Protein AF-A0A968YYP9-F1 (afdb_monomer_lite)

Structure (mmCIF, N/CA/C/O backbone):
data_AF-A0A968YYP9-F1
#
_entry.id   AF-A0A968YYP9-F1
#
loop_
_atom_site.group_PDB
_atom_site.id
_atom_site.type_symbol
_atom_site.label_atom_id
_atom_site.label_alt_id
_atom_site.label_comp_id
_atom_site.label_asym_id
_atom_site.label_entity_id
_atom_site.label_seq_id
_atom_site.pdbx_PDB_ins_code
_atom_site.Cartn_x
_atom_site.Cartn_y
_atom_site.Cartn_z
_atom_site.occupancy
_atom_site.B_iso_or_equiv
_atom_site.auth_seq_id
_atom_site.auth_comp_id
_atom_site.auth_asym_id
_atom_site.auth_atom_id
_atom_site.pdbx_PDB_model_num
ATOM 1 N N . MET A 1 1 ? -3.614 13.775 19.672 1.00 45.72 1 MET A N 1
ATOM 2 C CA . MET A 1 1 ? -2.785 13.028 18.691 1.00 45.72 1 MET A CA 1
ATOM 3 C C . MET A 1 1 ? -1.681 12.136 19.292 1.00 45.72 1 MET A C 1
ATOM 5 O O . MET A 1 1 ? -1.421 11.095 18.710 1.00 45.72 1 MET A O 1
ATOM 9 N N . LYS A 1 2 ? -1.082 12.417 20.467 1.00 47.50 2 LYS A N 1
ATOM 10 C CA . LYS A 1 2 ? 0.007 11.585 21.057 1.00 47.50 2 LYS A CA 1
ATOM 11 C C . LYS A 1 2 ? -0.350 10.135 21.484 1.00 47.50 2 LYS A C 1
ATOM 13 O O . LYS A 1 2 ? 0.552 9.356 21.753 1.00 47.50 2 LYS A O 1
ATOM 18 N N . LYS A 1 3 ? -1.630 9.730 21.532 1.00 58.19 3 LYS A N 1
ATOM 19 C CA . LYS A 1 3 ? -2.067 8.394 22.024 1.00 58.19 3 LYS A CA 1
ATOM 20 C C . LYS A 1 3 ? -1.975 7.240 21.001 1.00 58.19 3 LYS A C 1
ATOM 22 O O . LYS A 1 3 ? -2.213 6.089 21.380 1.00 58.19 3 LYS A O 1
ATOM 27 N N . PHE A 1 4 ? -1.646 7.519 19.735 1.00 58.78 4 PHE A N 1
ATOM 28 C CA . PHE A 1 4 ? -1.607 6.505 18.668 1.00 58.78 4 PHE A CA 1
ATOM 29 C C . PHE A 1 4 ? -0.212 5.921 18.380 1.00 58.78 4 PHE A C 1
ATOM 31 O O . PHE A 1 4 ? -0.135 4.814 17.858 1.00 58.78 4 PHE A O 1
ATOM 38 N N . LEU A 1 5 ? 0.882 6.564 18.792 1.00 67.19 5 LEU A N 1
ATOM 39 C CA . LEU A 1 5 ? 2.254 6.052 18.620 1.00 67.19 5 LEU A CA 1
ATOM 40 C C . LEU A 1 5 ? 2.680 5.169 19.803 1.00 67.19 5 LEU A C 1
ATOM 42 O O . LEU A 1 5 ? 3.704 5.390 20.438 1.00 67.19 5 LEU A O 1
ATOM 46 N N . THR A 1 6 ? 1.848 4.190 20.152 1.00 85.50 6 THR A N 1
ATOM 47 C CA . THR A 1 6 ? 2.236 3.183 21.153 1.00 85.50 6 THR A CA 1
ATOM 48 C C . THR A 1 6 ? 2.930 2.003 20.472 1.00 85.50 6 THR A C 1
ATOM 50 O O . THR A 1 6 ? 2.525 1.668 19.357 1.00 85.50 6 THR A O 1
ATOM 53 N N . PRO A 1 7 ? 3.900 1.329 21.121 1.00 89.88 7 PRO A N 1
ATOM 54 C CA . PRO A 1 7 ? 4.603 0.181 20.536 1.00 89.88 7 PRO A CA 1
ATOM 55 C C . PRO A 1 7 ? 3.658 -0.890 19.981 1.00 89.88 7 PRO A C 1
ATOM 57 O O . PRO A 1 7 ? 3.906 -1.457 18.924 1.00 89.88 7 PRO A O 1
ATOM 60 N N . ILE A 1 8 ? 2.514 -1.095 20.640 1.00 92.38 8 ILE A N 1
ATOM 61 C CA . ILE A 1 8 ? 1.497 -2.047 20.191 1.00 92.38 8 ILE A CA 1
ATOM 62 C C . ILE A 1 8 ? 0.844 -1.654 18.860 1.00 92.38 8 ILE A C 1
ATOM 64 O O . ILE A 1 8 ? 0.575 -2.517 18.039 1.00 92.38 8 ILE A O 1
ATOM 68 N N . ASN A 1 9 ? 0.625 -0.363 18.603 1.00 92.62 9 ASN A N 1
ATOM 69 C CA . ASN A 1 9 ? 0.058 0.096 17.333 1.00 92.62 9 ASN A CA 1
ATOM 70 C C . ASN A 1 9 ? 1.073 -0.031 16.195 1.00 92.62 9 ASN A C 1
ATOM 72 O O . ASN A 1 9 ? 0.693 -0.352 15.076 1.00 92.62 9 ASN A O 1
ATOM 76 N N . ILE A 1 10 ? 2.356 0.192 16.491 1.00 93.06 10 ILE A N 1
ATOM 77 C CA . ILE A 1 10 ? 3.443 -0.028 15.533 1.00 93.06 10 ILE A CA 1
ATOM 78 C C . ILE A 1 10 ? 3.511 -1.517 15.179 1.00 93.06 10 ILE A C 1
ATOM 80 O O . ILE A 1 10 ? 3.502 -1.868 14.003 1.00 93.06 10 ILE A O 1
ATOM 84 N N . LEU A 1 11 ? 3.487 -2.395 16.186 1.00 95.38 11 LEU A N 1
ATOM 85 C CA . LEU A 1 11 ? 3.449 -3.842 15.983 1.00 95.38 11 LEU A CA 1
ATOM 86 C C . LEU A 1 11 ? 2.245 -4.266 15.129 1.00 95.38 11 LEU A C 1
ATOM 88 O O . LEU A 1 11 ? 2.416 -4.995 14.159 1.00 95.38 11 LEU A O 1
ATOM 92 N N . LEU A 1 12 ? 1.040 -3.788 15.451 1.00 95.94 12 LEU A N 1
ATOM 93 C CA . LEU A 1 12 ? -0.179 -4.127 14.709 1.00 95.94 12 LEU A CA 1
ATOM 94 C C . LEU A 1 12 ? -0.158 -3.600 13.268 1.00 95.94 12 LEU A C 1
ATOM 96 O O . LEU A 1 12 ? -0.618 -4.297 12.368 1.00 95.94 12 LEU A O 1
ATOM 100 N N . PHE A 1 13 ? 0.426 -2.423 13.033 1.00 96.25 13 PHE A N 1
ATOM 101 C CA . PHE A 1 13 ? 0.645 -1.900 11.685 1.00 96.25 13 PHE A CA 1
ATOM 102 C C . PHE A 1 13 ? 1.563 -2.816 10.867 1.00 96.25 13 PHE A C 1
ATOM 104 O O . PHE A 1 13 ? 1.224 -3.183 9.743 1.00 96.25 13 PHE A O 1
ATOM 111 N N . PHE A 1 14 ? 2.699 -3.235 11.436 1.00 96.19 14 PHE A N 1
ATOM 112 C CA . PHE A 1 14 ? 3.602 -4.164 10.757 1.00 96.19 14 PHE A CA 1
ATOM 113 C C . PHE A 1 14 ? 2.955 -5.530 10.531 1.00 96.19 14 PHE A C 1
ATOM 115 O O . PHE A 1 14 ? 3.107 -6.086 9.450 1.00 96.19 14 PHE A O 1
ATOM 122 N N . LEU A 1 15 ? 2.189 -6.049 11.494 1.00 97.12 15 LEU A N 1
ATOM 123 C CA . LEU A 1 15 ? 1.438 -7.294 11.320 1.00 97.12 15 LEU A CA 1
ATOM 124 C C . LEU A 1 15 ? 0.417 -7.192 10.182 1.00 97.12 15 LEU A C 1
ATOM 126 O O . LEU A 1 15 ? 0.307 -8.122 9.387 1.00 97.12 15 LEU A O 1
ATOM 130 N N . LEU A 1 16 ? -0.284 -6.061 10.064 1.00 96.88 16 LEU A N 1
ATOM 131 C CA . LEU A 1 16 ? -1.203 -5.798 8.957 1.00 96.88 16 LEU A CA 1
ATOM 132 C C . LEU A 1 16 ? -0.458 -5.791 7.612 1.00 96.88 16 LEU A C 1
ATOM 134 O O . LEU A 1 16 ? -0.864 -6.484 6.682 1.00 96.88 16 LEU A O 1
ATOM 138 N N . ALA A 1 17 ? 0.656 -5.060 7.516 1.00 96.31 17 ALA A N 1
ATOM 139 C CA . ALA A 1 17 ? 1.461 -4.995 6.297 1.00 96.31 17 ALA A CA 1
ATOM 140 C C . ALA A 1 17 ? 2.053 -6.366 5.916 1.00 96.31 17 ALA A C 1
ATOM 142 O O . ALA A 1 17 ? 1.989 -6.764 4.754 1.00 96.31 17 ALA A O 1
ATOM 143 N N . ILE A 1 18 ? 2.569 -7.122 6.890 1.00 97.12 18 ILE A N 1
ATOM 144 C CA . ILE A 1 18 ? 3.091 -8.480 6.688 1.00 97.12 18 ILE A CA 1
ATOM 145 C C . ILE A 1 18 ? 1.979 -9.416 6.208 1.00 97.12 18 ILE A C 1
ATOM 147 O O . ILE A 1 18 ? 2.199 -10.171 5.265 1.00 97.12 18 ILE A O 1
ATOM 151 N N . ALA A 1 19 ? 0.780 -9.345 6.795 1.00 96.56 19 ALA A N 1
ATOM 152 C CA . ALA A 1 19 ? -0.359 -10.134 6.333 1.00 96.56 19 ALA A CA 1
ATOM 153 C C . ALA A 1 19 ? -0.687 -9.831 4.862 1.00 96.56 19 ALA A C 1
ATOM 155 O O . ALA A 1 19 ? -0.864 -10.759 4.073 1.00 96.56 19 ALA A O 1
ATOM 156 N N . VAL A 1 20 ? -0.676 -8.550 4.471 1.00 96.06 20 VAL A N 1
ATOM 157 C CA . VAL A 1 20 ? -0.880 -8.137 3.075 1.00 96.06 20 VAL A CA 1
ATOM 158 C C . VAL A 1 20 ? 0.185 -8.714 2.144 1.00 96.06 20 VAL A C 1
ATOM 160 O O . VAL A 1 20 ? -0.154 -9.276 1.099 1.00 96.06 20 VAL A O 1
ATOM 163 N N . VAL A 1 21 ? 1.458 -8.647 2.534 1.00 95.94 21 VAL A N 1
ATOM 164 C CA . VAL A 1 21 ? 2.574 -9.209 1.758 1.00 95.94 21 VAL A CA 1
ATOM 165 C C . VAL A 1 21 ? 2.451 -10.726 1.611 1.00 95.94 21 VAL A C 1
ATOM 167 O O . VAL A 1 21 ? 2.611 -11.242 0.504 1.00 95.94 21 VAL A O 1
ATOM 170 N N . ILE A 1 22 ? 2.143 -11.443 2.696 1.00 95.88 22 ILE A N 1
ATOM 171 C CA . ILE A 1 22 ? 2.023 -12.907 2.694 1.00 95.88 22 ILE A CA 1
ATOM 172 C C . ILE A 1 22 ? 0.875 -13.345 1.786 1.00 95.88 22 ILE A C 1
ATOM 174 O O . ILE A 1 22 ? 1.093 -14.166 0.898 1.00 95.88 22 ILE A O 1
ATOM 178 N N . ILE A 1 23 ? -0.325 -12.782 1.963 1.00 94.31 23 ILE A N 1
ATOM 179 C CA . ILE A 1 23 ? -1.507 -13.150 1.166 1.00 94.31 23 ILE A CA 1
ATOM 180 C C . ILE A 1 23 ? -1.243 -12.890 -0.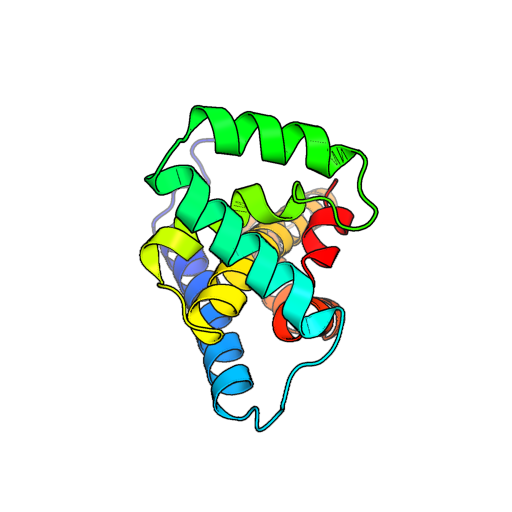319 1.00 94.31 23 ILE A C 1
ATOM 182 O O . ILE A 1 23 ? -1.467 -13.769 -1.151 1.00 94.31 23 ILE A O 1
ATOM 186 N N . THR A 1 24 ? -0.691 -11.718 -0.641 1.00 93.75 24 THR A N 1
ATOM 187 C CA . THR A 1 24 ? -0.346 -11.346 -2.018 1.00 93.75 24 THR A CA 1
ATOM 188 C C . THR A 1 24 ? 0.675 -12.307 -2.625 1.00 93.75 24 THR A C 1
ATOM 190 O O . THR A 1 24 ? 0.486 -12.792 -3.737 1.00 93.75 24 THR A O 1
ATOM 193 N N . SER A 1 25 ? 1.741 -12.632 -1.890 1.00 93.44 25 SER A N 1
ATOM 194 C CA . SER A 1 25 ? 2.801 -13.519 -2.385 1.00 93.44 25 SER A CA 1
ATOM 195 C C . SER A 1 25 ? 2.304 -14.952 -2.582 1.00 93.44 25 SER A C 1
ATOM 197 O O . SER A 1 25 ? 2.622 -15.586 -3.588 1.00 93.44 25 SER A O 1
ATOM 199 N N . LEU A 1 26 ? 1.485 -15.462 -1.657 1.00 93.31 26 LEU A N 1
ATOM 200 C CA . LEU A 1 26 ? 0.869 -16.787 -1.767 1.00 93.31 26 LEU A CA 1
ATOM 201 C C . LEU A 1 26 ? -0.095 -16.881 -2.950 1.00 93.31 26 LEU A C 1
ATOM 203 O O . LEU A 1 26 ? -0.182 -17.934 -3.576 1.00 93.31 26 LEU A O 1
ATOM 207 N N . TYR A 1 27 ? -0.812 -15.801 -3.250 1.00 91.06 27 TYR A N 1
ATOM 208 C CA . TYR A 1 27 ? -1.701 -15.750 -4.401 1.00 91.06 27 TYR A CA 1
ATOM 209 C C . TYR A 1 27 ? -0.903 -15.724 -5.712 1.00 91.06 27 TYR A C 1
ATOM 211 O O . TYR A 1 27 ? -1.051 -16.627 -6.531 1.00 91.06 27 TYR A O 1
ATOM 219 N N . VAL A 1 28 ? 0.008 -14.757 -5.874 1.00 88.88 28 VAL A N 1
ATOM 220 C CA . VAL A 1 28 ? 0.778 -14.569 -7.118 1.00 88.88 28 VAL A CA 1
ATOM 221 C C . VAL A 1 28 ? 1.698 -15.760 -7.410 1.00 88.88 28 VAL A C 1
ATOM 223 O O . VAL A 1 28 ? 1.847 -16.145 -8.564 1.00 88.88 28 VAL A O 1
ATOM 226 N N . SER A 1 29 ? 2.281 -16.400 -6.390 1.00 87.56 29 SER A N 1
ATOM 227 C CA . SER A 1 29 ? 3.117 -17.602 -6.587 1.00 87.56 29 SER A CA 1
ATOM 228 C C . SER A 1 29 ? 2.349 -18.811 -7.127 1.00 87.56 29 SER A C 1
ATOM 230 O O . SER A 1 29 ? 2.960 -19.717 -7.690 1.00 87.56 29 SER A O 1
ATOM 232 N N . LYS A 1 30 ? 1.020 -18.830 -6.974 1.00 87.12 30 LYS A N 1
ATOM 233 C CA . LYS A 1 30 ? 0.142 -19.877 -7.506 1.00 87.12 30 LYS A CA 1
ATOM 234 C C . LYS A 1 30 ? -0.490 -19.505 -8.845 1.00 87.12 30 LYS A C 1
ATOM 236 O O . LYS A 1 30 ? -1.170 -20.343 -9.433 1.00 87.12 30 LYS A O 1
ATOM 241 N N . GLU A 1 31 ? -0.290 -18.283 -9.337 1.00 80.81 31 GLU A N 1
ATOM 242 C CA . GLU A 1 31 ? -0.800 -17.893 -10.646 1.00 80.81 31 GLU A CA 1
ATOM 243 C C . GLU A 1 31 ? 0.013 -18.564 -11.761 1.00 80.81 31 GLU A C 1
ATOM 245 O O . GLU A 1 31 ? 1.243 -18.538 -11.781 1.00 80.81 31 GLU A O 1
ATOM 250 N N . GLN A 1 32 ? -0.699 -19.183 -12.701 1.00 66.88 32 GLN A N 1
ATOM 251 C CA . GLN A 1 32 ? -0.161 -19.772 -13.927 1.00 66.88 32 GLN A CA 1
ATOM 252 C C . GLN A 1 32 ? -0.934 -19.166 -15.104 1.00 66.88 32 GLN A C 1
ATOM 254 O O . GLN A 1 32 ? -1.713 -19.847 -15.767 1.00 66.88 32 GLN A O 1
ATOM 259 N N . TYR A 1 33 ? -0.802 -17.851 -15.307 1.00 66.62 33 TYR A N 1
ATOM 260 C CA . TYR A 1 33 ? -1.576 -17.120 -16.312 1.00 66.62 33 TYR A CA 1
ATOM 261 C C . TYR A 1 33 ? -0.693 -16.245 -17.201 1.00 66.62 33 TYR A C 1
ATOM 263 O O . TYR A 1 33 ? 0.229 -15.580 -16.730 1.00 66.62 33 TYR A O 1
ATOM 271 N N . TYR A 1 34 ? -1.040 -16.193 -18.489 1.00 61.09 34 TYR A N 1
ATOM 272 C CA . TYR A 1 34 ? -0.625 -15.120 -19.388 1.00 61.09 34 TYR A CA 1
ATOM 273 C C . TYR A 1 34 ? -1.614 -13.964 -19.230 1.00 61.09 34 TYR A C 1
ATOM 275 O O . TYR A 1 34 ? -2.793 -14.099 -19.560 1.00 61.09 34 TYR A O 1
ATOM 283 N N . TYR A 1 35 ? -1.155 -12.834 -18.694 1.00 67.38 35 TYR A N 1
ATOM 284 C CA . TYR A 1 35 ? -2.001 -11.651 -18.549 1.00 67.38 35 TYR A CA 1
ATOM 285 C C . TYR A 1 35 ? -2.179 -10.970 -19.904 1.00 67.38 35 TYR A C 1
ATOM 287 O O . TYR A 1 35 ? -1.202 -10.707 -20.603 1.00 67.38 35 TYR A O 1
ATOM 295 N N . PHE A 1 36 ? -3.423 -10.663 -20.253 1.00 60.44 36 PHE A N 1
ATOM 296 C CA . PHE A 1 36 ? -3.790 -10.007 -21.503 1.00 60.44 36 PHE A CA 1
ATOM 297 C C . PHE A 1 36 ? -4.554 -8.710 -21.220 1.00 60.44 36 PHE A C 1
ATOM 299 O O . PHE A 1 36 ? -5.163 -8.582 -20.161 1.00 60.44 36 PHE A O 1
ATOM 306 N N . TRP A 1 37 ? -4.536 -7.760 -22.161 1.00 68.56 37 TRP A N 1
ATOM 307 C CA . TRP A 1 37 ? -5.299 -6.506 -22.074 1.00 68.56 37 TRP A CA 1
ATOM 308 C C . TRP A 1 37 ? -5.012 -5.743 -20.762 1.00 68.56 37 TRP A C 1
ATOM 310 O O . TRP A 1 37 ? -3.849 -5.595 -20.367 1.00 68.56 37 TRP A O 1
ATOM 320 N N . ASP A 1 38 ? -6.055 -5.297 -20.064 1.00 65.75 38 ASP A N 1
ATOM 321 C CA . ASP A 1 38 ? -5.979 -4.357 -18.944 1.00 65.75 38 ASP A CA 1
ATOM 322 C C . ASP A 1 38 ? -5.197 -4.908 -17.741 1.00 65.75 38 ASP A C 1
ATOM 324 O O . ASP A 1 38 ? -4.546 -4.154 -17.016 1.00 65.75 38 ASP A O 1
ATOM 328 N N . TYR A 1 39 ? -5.141 -6.240 -17.599 1.00 68.06 39 TYR A N 1
ATOM 329 C CA . TYR A 1 39 ? -4.332 -6.937 -16.591 1.00 68.06 39 TYR A CA 1
ATOM 330 C C . TYR A 1 39 ? -2.820 -6.700 -16.746 1.00 68.06 39 TYR A C 1
ATOM 332 O O . TYR A 1 39 ? -2.044 -7.014 -15.836 1.00 68.06 39 TYR A O 1
ATOM 340 N N . SER A 1 40 ? -2.378 -6.220 -17.910 1.00 79.75 40 SER A N 1
ATOM 341 C CA . SER A 1 40 ? -0.976 -5.939 -18.237 1.00 79.75 40 SER A CA 1
ATOM 342 C C . SER A 1 40 ? -0.693 -4.446 -18.423 1.00 79.75 40 SER A C 1
ATOM 344 O O . SER A 1 40 ? 0.430 -4.014 -18.161 1.00 79.75 40 SER A O 1
ATOM 346 N N . THR A 1 41 ? -1.707 -3.651 -18.774 1.00 83.69 41 THR A N 1
ATOM 347 C CA . THR A 1 41 ? -1.579 -2.219 -19.076 1.00 83.69 41 THR A CA 1
ATOM 348 C C . THR A 1 41 ? -1.010 -1.433 -17.901 1.00 83.69 41 THR A C 1
ATOM 350 O O . THR A 1 41 ? -0.011 -0.735 -18.053 1.00 83.69 41 THR A O 1
ATOM 353 N N . TYR A 1 42 ? -1.575 -1.581 -16.698 1.00 83.44 42 TYR A N 1
ATOM 354 C CA . TYR A 1 42 ? -1.067 -0.862 -15.524 1.00 83.44 42 TYR A CA 1
ATOM 355 C C . TYR A 1 42 ? 0.326 -1.332 -15.098 1.00 83.44 42 TYR A C 1
ATOM 357 O O . TYR A 1 42 ? 1.126 -0.519 -14.634 1.00 83.44 42 TYR A O 1
ATOM 365 N N . PHE A 1 43 ? 0.650 -2.613 -15.297 1.00 85.94 43 PHE A N 1
ATOM 366 C CA . PHE A 1 43 ? 1.997 -3.128 -15.047 1.00 85.94 43 PHE A CA 1
ATOM 367 C C . PHE A 1 43 ? 3.019 -2.471 -15.984 1.00 85.94 43 PHE A C 1
ATOM 369 O O . PHE A 1 43 ? 4.048 -1.983 -15.518 1.00 85.94 43 PHE A O 1
ATOM 376 N N . GLN A 1 44 ? 2.714 -2.405 -17.283 1.00 86.81 44 GLN A N 1
ATOM 377 C CA . GLN A 1 44 ? 3.559 -1.756 -18.288 1.00 86.81 44 GLN A CA 1
ATOM 378 C C . GLN A 1 44 ? 3.687 -0.254 -18.021 1.00 86.81 44 GLN A C 1
ATOM 380 O O . GLN A 1 44 ? 4.801 0.213 -17.806 1.00 86.81 44 GLN A O 1
ATOM 385 N N . LYS A 1 45 ? 2.566 0.467 -17.865 1.00 85.56 45 LYS A N 1
ATOM 386 C CA . LYS A 1 45 ? 2.560 1.904 -17.531 1.00 85.56 45 LYS A CA 1
ATOM 387 C C . LYS A 1 45 ? 3.381 2.209 -16.275 1.00 85.56 45 LYS A C 1
ATOM 389 O O . LYS A 1 45 ? 4.105 3.197 -16.237 1.00 85.56 45 LYS A O 1
ATOM 394 N N . THR A 1 46 ? 3.317 1.349 -15.257 1.00 86.25 46 THR A N 1
ATOM 395 C CA . THR A 1 46 ? 4.123 1.506 -14.036 1.00 86.25 46 THR A CA 1
ATOM 396 C C . THR A 1 46 ? 5.615 1.299 -14.296 1.00 86.25 46 THR A C 1
ATOM 398 O O . THR A 1 46 ? 6.445 2.016 -13.738 1.00 86.25 46 THR A O 1
ATOM 401 N N . ASN A 1 47 ? 5.981 0.317 -15.121 1.00 87.81 47 ASN A N 1
ATOM 402 C CA . ASN A 1 47 ? 7.374 0.076 -15.490 1.00 87.81 47 ASN A CA 1
ATOM 403 C C . ASN A 1 47 ? 7.937 1.246 -16.300 1.00 87.81 47 ASN A C 1
ATOM 405 O O . ASN A 1 47 ? 9.019 1.733 -15.972 1.00 87.81 47 ASN A O 1
ATOM 409 N N . ASP A 1 48 ? 7.179 1.719 -17.286 1.00 87.69 48 ASP A N 1
ATOM 410 C CA . ASP A 1 48 ? 7.552 2.839 -18.145 1.00 87.69 48 ASP A CA 1
ATOM 411 C C . ASP A 1 48 ? 7.722 4.115 -17.322 1.00 87.69 48 ASP A C 1
ATOM 413 O O . ASP A 1 48 ? 8.742 4.789 -17.441 1.00 87.69 48 ASP A O 1
ATOM 417 N N . LEU A 1 49 ? 6.795 4.387 -16.399 1.00 86.44 49 LEU A N 1
ATOM 418 C CA . LEU A 1 49 ? 6.875 5.534 -15.498 1.00 86.44 49 LEU A CA 1
ATOM 419 C C . LEU A 1 49 ? 8.114 5.470 -14.593 1.00 86.44 49 LEU A C 1
ATOM 421 O O . LEU A 1 49 ? 8.789 6.476 -14.399 1.00 86.44 49 LEU A O 1
ATOM 425 N N . VAL A 1 50 ? 8.463 4.292 -14.064 1.00 87.69 50 VAL A N 1
ATOM 426 C CA . VAL A 1 50 ? 9.684 4.113 -13.256 1.00 87.69 50 VAL A CA 1
ATOM 427 C C . VAL A 1 50 ? 10.954 4.298 -14.087 1.00 87.69 50 VAL A C 1
ATOM 429 O O . VAL A 1 50 ? 11.935 4.842 -13.579 1.00 87.69 50 VAL A O 1
ATOM 432 N N . ILE A 1 51 ? 10.963 3.839 -15.340 1.00 88.50 51 ILE A N 1
ATOM 433 C CA . ILE A 1 51 ? 12.093 4.034 -16.256 1.00 88.50 51 ILE A CA 1
ATOM 434 C C . ILE A 1 51 ? 12.243 5.524 -16.572 1.00 88.50 51 ILE A C 1
ATOM 436 O O . ILE A 1 51 ? 13.322 6.070 -16.354 1.00 88.50 51 ILE A O 1
ATOM 440 N N . GLN A 1 52 ? 11.160 6.190 -16.976 1.00 86.81 52 GLN A N 1
ATOM 441 C CA . GLN A 1 52 ? 11.139 7.623 -17.275 1.00 86.81 52 GLN A CA 1
ATOM 442 C C . GLN A 1 52 ? 11.557 8.462 -16.067 1.00 86.81 52 GLN A C 1
ATOM 444 O O . GLN A 1 52 ? 12.372 9.367 -16.203 1.00 86.81 52 GLN A O 1
ATOM 449 N N . LEU A 1 53 ? 11.083 8.121 -14.865 1.00 87.56 53 LEU A N 1
ATOM 450 C CA . LEU A 1 53 ? 11.471 8.818 -13.639 1.00 87.56 53 LEU A CA 1
ATOM 451 C C . LEU A 1 53 ? 12.979 8.712 -13.363 1.00 87.56 53 LEU A C 1
ATOM 453 O O . LEU A 1 53 ? 13.563 9.635 -12.803 1.00 87.56 53 LEU A O 1
ATOM 457 N N . LYS A 1 54 ? 13.617 7.599 -13.746 1.00 87.50 54 LYS A N 1
ATOM 458 C CA . LYS A 1 54 ? 15.066 7.403 -13.591 1.00 87.50 54 LYS A CA 1
ATOM 459 C C . LYS A 1 54 ? 15.882 8.111 -14.671 1.00 87.50 54 LYS A C 1
ATOM 461 O O . LYS A 1 54 ? 17.000 8.522 -14.380 1.00 87.50 54 LYS A O 1
ATOM 466 N N . THR A 1 55 ? 15.365 8.218 -15.894 1.00 91.12 55 THR A N 1
ATOM 467 C CA . THR A 1 55 ? 16.094 8.802 -17.031 1.00 91.12 55 THR A CA 1
ATOM 468 C C . THR A 1 55 ? 15.878 10.307 -17.167 1.00 91.12 55 THR A C 1
ATOM 470 O O . THR A 1 55 ? 16.843 11.037 -17.363 1.00 91.12 55 THR A O 1
ATOM 473 N N . SER A 1 56 ? 14.636 10.777 -17.051 1.00 91.38 56 SER A N 1
ATOM 474 C CA . SER A 1 56 ? 14.252 12.185 -17.182 1.00 91.38 56 SER A CA 1
ATOM 475 C C . SER A 1 56 ? 13.042 12.490 -16.280 1.00 91.38 56 SER A C 1
ATOM 477 O O . SER A 1 56 ? 11.888 12.385 -16.705 1.00 91.38 56 SER A O 1
ATOM 479 N N . PRO A 1 57 ? 13.271 12.878 -15.008 1.00 87.81 57 PRO A N 1
ATOM 480 C CA . PRO A 1 57 ? 12.193 13.141 -14.051 1.00 87.81 57 PRO A CA 1
ATOM 481 C C . PRO A 1 57 ? 11.196 14.206 -14.522 1.00 87.81 57 PRO A C 1
ATOM 483 O O . PRO A 1 57 ? 10.012 14.133 -14.208 1.00 87.81 57 PRO A O 1
ATOM 486 N N . LEU A 1 58 ? 11.674 15.198 -15.276 1.00 88.56 58 LEU A N 1
ATOM 487 C CA . LEU A 1 58 ? 10.855 16.304 -15.762 1.00 88.56 58 LEU A CA 1
ATOM 488 C C . LEU A 1 58 ? 9.906 15.843 -16.880 1.00 88.56 58 LEU A C 1
ATOM 490 O O . LEU A 1 58 ? 8.725 16.178 -16.854 1.00 88.56 58 LEU A O 1
ATOM 494 N N . GLU A 1 59 ? 10.382 14.996 -17.796 1.00 85.44 59 GLU A N 1
ATOM 495 C CA . GLU A 1 59 ? 9.531 14.342 -18.800 1.00 85.44 59 GLU A CA 1
ATOM 496 C C . GLU A 1 59 ? 8.510 13.401 -18.160 1.00 85.44 59 GLU A C 1
ATOM 498 O O . GLU A 1 59 ? 7.357 13.389 -18.583 1.00 85.44 59 GLU A O 1
ATOM 503 N N . ALA A 1 60 ? 8.888 12.674 -17.103 1.00 83.94 60 ALA A N 1
ATOM 504 C CA . ALA A 1 60 ? 7.965 11.808 -16.372 1.00 83.94 60 ALA A CA 1
ATOM 505 C C . ALA A 1 60 ? 6.788 12.596 -15.765 1.00 83.94 60 ALA A C 1
ATOM 507 O O . ALA A 1 60 ? 5.649 12.136 -15.805 1.00 83.94 60 ALA A O 1
ATOM 508 N N . VAL A 1 61 ? 7.036 13.807 -15.248 1.00 85.50 61 VAL A N 1
ATOM 509 C CA . VAL A 1 61 ? 5.973 14.692 -14.737 1.00 85.50 61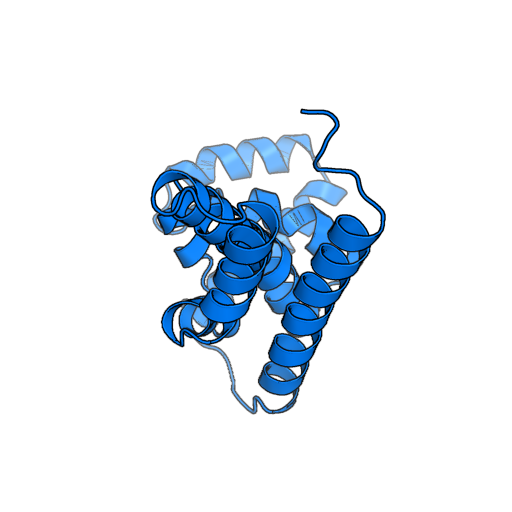 VAL A CA 1
ATOM 510 C C . VAL A 1 61 ? 5.062 15.176 -15.865 1.00 85.50 61 VAL A C 1
ATOM 512 O O . VAL A 1 61 ? 3.843 15.166 -15.707 1.00 85.50 61 VAL A O 1
ATOM 515 N N . PHE A 1 62 ? 5.615 15.564 -17.016 1.00 85.56 62 PHE A N 1
ATOM 516 C CA . PHE A 1 62 ? 4.794 15.961 -18.165 1.00 85.56 62 PHE A CA 1
ATOM 517 C C . PHE A 1 62 ? 3.953 14.800 -18.704 1.00 85.56 62 PHE A C 1
ATOM 519 O O . PHE A 1 62 ? 2.755 14.972 -18.927 1.00 85.56 62 PHE A O 1
ATOM 526 N N . ALA A 1 63 ? 4.545 13.614 -18.851 1.00 83.31 63 ALA A N 1
ATOM 527 C CA . ALA A 1 63 ? 3.840 12.403 -19.260 1.00 83.31 63 ALA A CA 1
ATOM 528 C C . ALA A 1 63 ? 2.718 12.047 -18.274 1.00 83.31 63 ALA A C 1
ATOM 530 O O . ALA A 1 63 ? 1.607 11.721 -18.694 1.00 83.31 63 ALA A O 1
ATOM 531 N N . PHE A 1 64 ? 2.974 12.196 -16.972 1.00 85.56 64 PHE A N 1
ATOM 532 C CA . PHE A 1 64 ? 1.966 12.024 -15.934 1.00 85.56 64 PHE A CA 1
ATOM 533 C C . PHE A 1 64 ? 0.788 12.996 -16.106 1.00 85.56 64 PHE A C 1
ATOM 535 O O . PHE A 1 64 ? -0.361 12.556 -16.123 1.00 85.56 64 PHE A O 1
ATOM 542 N N . VAL A 1 65 ? 1.051 14.296 -16.277 1.00 86.06 65 VAL A N 1
ATOM 543 C CA . VAL A 1 65 ? -0.004 15.311 -16.460 1.00 86.06 65 VAL A CA 1
ATOM 544 C C . VAL A 1 65 ? -0.829 15.035 -17.716 1.00 86.06 65 VAL A C 1
ATOM 546 O O . VAL A 1 65 ? -2.052 15.127 -17.671 1.00 86.06 65 VAL A O 1
ATOM 549 N N . ILE A 1 66 ? -0.183 14.647 -18.818 1.00 85.88 66 ILE A N 1
ATOM 550 C CA . ILE A 1 66 ? -0.875 14.268 -20.058 1.00 85.88 66 ILE A CA 1
ATOM 551 C C . ILE A 1 66 ? -1.753 13.031 -19.831 1.00 85.88 66 ILE A C 1
ATOM 553 O O . ILE A 1 66 ? -2.889 12.995 -20.297 1.00 85.88 66 ILE A O 1
ATOM 557 N N . SER A 1 67 ? -1.272 12.050 -19.060 1.00 85.75 67 SER A N 1
ATOM 558 C CA . SER A 1 67 ? -2.026 10.825 -18.765 1.00 85.75 67 SER A CA 1
ATOM 559 C C . SER A 1 67 ? -3.331 11.063 -18.000 1.00 85.75 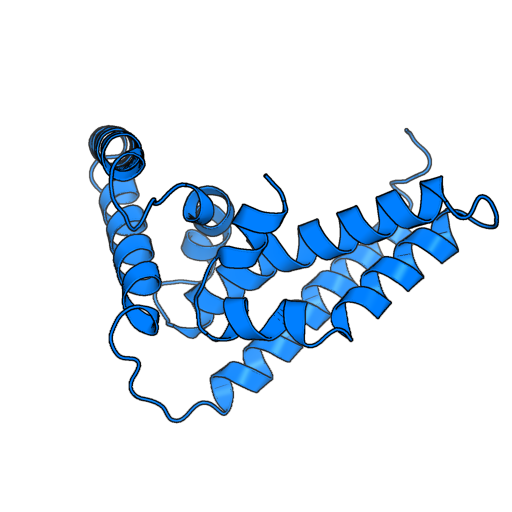67 SER A C 1
ATOM 561 O O . SER A 1 67 ? -4.192 10.191 -18.000 1.00 85.75 67 SER A O 1
ATOM 563 N N . LEU A 1 68 ? -3.510 12.228 -17.365 1.00 84.88 68 LEU A N 1
ATOM 564 C CA . LEU A 1 68 ? -4.758 12.570 -16.674 1.00 84.88 68 LEU A CA 1
ATOM 565 C C . LEU A 1 68 ? -5.955 12.692 -17.627 1.00 84.88 68 LEU A C 1
ATOM 567 O O . LEU A 1 68 ? -7.090 12.616 -17.167 1.00 84.88 68 LEU A O 1
ATOM 571 N N . PHE A 1 69 ? -5.702 12.873 -18.924 1.00 85.62 69 PHE A N 1
ATOM 572 C CA . PHE A 1 69 ? -6.723 12.960 -19.969 1.00 85.62 69 PHE A CA 1
ATOM 573 C C . PHE A 1 69 ? -6.888 11.656 -20.768 1.00 85.62 69 PHE A C 1
ATOM 575 O O . PHE A 1 69 ? -7.672 11.625 -21.711 1.00 85.62 69 PHE A O 1
ATOM 582 N N . ASP A 1 70 ? -6.137 10.608 -20.422 1.00 81.94 70 ASP A N 1
ATOM 583 C CA . ASP A 1 70 ? -6.217 9.280 -21.037 1.00 81.94 70 ASP A CA 1
ATOM 584 C C . ASP A 1 70 ? -7.226 8.400 -20.277 1.00 81.94 70 ASP A C 1
ATOM 586 O O . ASP A 1 70 ? -7.400 8.551 -19.064 1.00 81.94 70 ASP A O 1
ATOM 590 N N . ASP A 1 71 ? -7.834 7.428 -20.964 1.00 74.81 71 ASP A N 1
ATOM 591 C CA . ASP A 1 71 ? -8.768 6.464 -20.358 1.00 74.81 71 ASP A CA 1
ATOM 592 C C . ASP A 1 71 ? -8.083 5.664 -19.231 1.00 74.81 71 ASP A C 1
ATOM 594 O O . ASP A 1 71 ? -8.695 5.300 -18.226 1.00 74.81 71 ASP A O 1
ATOM 598 N N . TYR A 1 72 ? -6.767 5.453 -19.363 1.00 75.00 72 TYR A N 1
ATOM 599 C CA . TYR A 1 72 ? -5.908 4.818 -18.366 1.00 75.00 72 TYR A CA 1
ATOM 600 C C . TYR A 1 72 ? -4.990 5.829 -17.671 1.00 75.00 72 TYR A C 1
ATOM 602 O O . TYR A 1 72 ? -3.773 5.856 -17.913 1.00 75.00 72 TYR A O 1
ATOM 610 N N . THR A 1 73 ? -5.573 6.620 -16.769 1.00 83.69 73 THR A N 1
ATOM 611 C CA . THR A 1 73 ? -4.833 7.586 -15.944 1.00 83.69 73 THR A CA 1
ATOM 612 C C . THR A 1 73 ? -3.772 6.926 -15.059 1.00 83.69 73 THR A C 1
ATOM 614 O O . THR A 1 73 ? -3.978 5.854 -14.480 1.00 83.69 73 THR A O 1
ATOM 617 N N . GLN A 1 74 ? -2.617 7.584 -14.921 1.00 84.12 74 GLN A N 1
ATOM 618 C CA . GLN A 1 74 ? -1.527 7.134 -14.048 1.00 84.12 74 GLN A CA 1
ATOM 619 C C . GLN A 1 74 ? -1.662 7.641 -12.605 1.00 84.12 74 GLN A C 1
ATOM 621 O O . GLN A 1 74 ? -0.836 7.293 -11.761 1.00 84.12 74 GLN A O 1
ATOM 626 N N . LEU A 1 75 ? -2.694 8.434 -12.286 1.00 84.31 75 LEU A N 1
ATOM 627 C CA . LEU A 1 75 ? -2.922 8.981 -10.942 1.00 84.31 75 LEU A CA 1
ATOM 628 C C . LEU A 1 75 ? -2.874 7.911 -9.830 1.00 84.31 75 LEU A C 1
ATOM 630 O O . LEU A 1 75 ? -2.136 8.107 -8.859 1.00 84.31 75 LEU A O 1
ATOM 634 N N . PRO A 1 76 ? -3.534 6.744 -9.973 1.00 84.12 76 PRO A N 1
ATOM 635 C CA . PRO A 1 76 ? -3.501 5.702 -8.947 1.00 84.12 76 PRO A CA 1
ATOM 636 C C . PRO A 1 76 ? -2.132 5.019 -8.798 1.00 84.12 76 PRO A C 1
ATOM 638 O O . PRO A 1 76 ? -1.915 4.255 -7.861 1.00 84.12 76 PRO A O 1
ATOM 641 N N . LEU A 1 77 ? -1.192 5.258 -9.718 1.00 85.25 77 LEU A N 1
ATOM 642 C CA . LEU A 1 77 ? 0.141 4.659 -9.687 1.00 85.25 77 LEU A CA 1
ATOM 643 C C . LEU A 1 77 ? 1.127 5.475 -8.844 1.00 85.25 77 LEU A C 1
ATOM 645 O O . LEU A 1 77 ? 2.142 4.926 -8.421 1.00 85.25 77 LEU A O 1
ATOM 649 N N . ILE A 1 78 ? 0.837 6.745 -8.531 1.00 87.25 78 ILE A N 1
ATOM 650 C CA . ILE A 1 78 ? 1.738 7.581 -7.718 1.00 87.25 78 ILE A CA 1
ATOM 651 C C . ILE A 1 78 ? 2.048 6.936 -6.357 1.00 87.25 78 ILE A C 1
ATOM 653 O O . ILE A 1 78 ? 3.232 6.785 -6.041 1.00 87.25 78 ILE A O 1
ATOM 657 N N . PRO A 1 79 ? 1.054 6.492 -5.558 1.00 88.69 79 PRO A N 1
ATOM 658 C CA . PRO A 1 79 ? 1.328 5.868 -4.261 1.00 88.69 79 PRO A CA 1
ATOM 659 C C . PRO A 1 79 ? 2.098 4.540 -4.378 1.00 88.69 79 PRO A C 1
ATOM 661 O O . PRO A 1 79 ? 2.705 4.082 -3.412 1.00 88.69 79 PRO A O 1
ATOM 664 N N . VAL A 1 80 ? 2.093 3.927 -5.567 1.00 89.56 80 VAL A N 1
ATOM 665 C CA . VAL A 1 80 ? 2.739 2.643 -5.883 1.00 89.56 80 VAL A CA 1
ATOM 666 C C . VAL A 1 80 ? 4.236 2.820 -6.149 1.00 89.56 80 VAL A C 1
ATOM 668 O O . VAL A 1 80 ? 5.027 1.938 -5.810 1.00 89.56 80 VAL A O 1
ATOM 671 N N . LEU A 1 81 ? 4.643 3.960 -6.721 1.00 89.25 81 LEU A N 1
ATOM 672 C CA . LEU A 1 81 ? 6.023 4.251 -7.128 1.00 89.25 81 LEU A CA 1
ATOM 673 C C . LEU A 1 81 ? 7.101 3.977 -6.065 1.00 89.25 81 LEU A C 1
ATOM 675 O O . LEU A 1 81 ? 8.077 3.306 -6.409 1.00 89.25 81 LEU A O 1
AT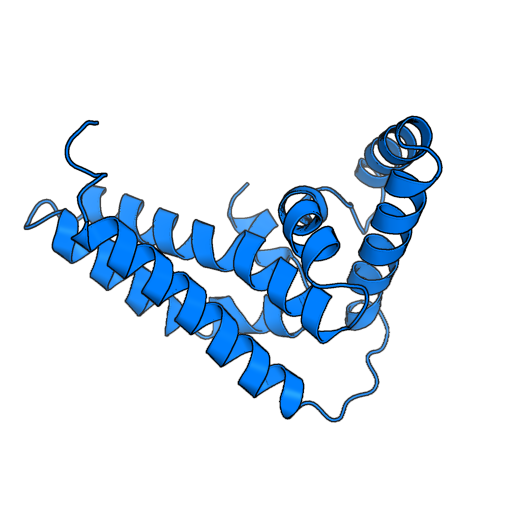OM 679 N N . PRO A 1 82 ? 6.984 4.430 -4.798 1.00 90.75 82 PRO A N 1
ATOM 680 C CA . PRO A 1 82 ? 8.041 4.197 -3.813 1.00 90.75 82 PRO A CA 1
ATOM 681 C C . PRO A 1 82 ? 8.272 2.703 -3.557 1.00 90.75 82 PRO A C 1
ATOM 683 O O . PRO A 1 82 ? 9.412 2.242 -3.552 1.00 90.75 82 PRO A O 1
ATOM 686 N N . PHE A 1 83 ? 7.200 1.920 -3.423 1.00 91.94 83 PHE A N 1
ATOM 687 C CA . PHE A 1 83 ? 7.296 0.468 -3.251 1.00 91.94 83 PHE A CA 1
ATOM 688 C C . PHE A 1 83 ? 7.837 -0.205 -4.507 1.00 91.94 83 PHE A C 1
ATOM 690 O O . PHE A 1 83 ? 8.669 -1.109 -4.431 1.00 91.94 83 PHE A O 1
ATOM 697 N N . ARG A 1 84 ? 7.424 0.287 -5.675 1.00 90.88 84 ARG A N 1
ATOM 698 C CA . ARG A 1 84 ? 7.831 -0.260 -6.961 1.00 90.88 84 ARG A CA 1
ATOM 699 C C . ARG A 1 84 ? 9.324 -0.075 -7.221 1.00 90.88 84 ARG A C 1
ATOM 701 O O . ARG A 1 84 ? 9.950 -0.977 -7.783 1.00 90.88 84 ARG A O 1
ATOM 708 N N . LEU A 1 85 ? 9.896 1.052 -6.803 1.00 89.56 85 LEU A N 1
ATOM 709 C CA . LEU A 1 85 ? 11.336 1.308 -6.869 1.00 89.56 85 LEU A CA 1
ATOM 710 C C . LEU A 1 85 ? 12.136 0.349 -5.974 1.00 89.56 85 LEU A C 1
ATOM 712 O O . LEU A 1 85 ? 13.230 -0.052 -6.367 1.00 89.56 85 LEU A O 1
ATOM 716 N N . LEU A 1 86 ? 11.580 -0.050 -4.826 1.00 91.56 86 LEU A N 1
ATOM 717 C CA . LEU A 1 86 ? 12.215 -0.962 -3.867 1.00 91.56 86 LEU A CA 1
ATOM 718 C C . LEU A 1 86 ? 12.090 -2.443 -4.263 1.00 91.56 86 LEU A C 1
ATOM 720 O O . LEU A 1 86 ? 13.047 -3.198 -4.126 1.00 91.56 86 LEU A O 1
ATOM 724 N N . LEU A 1 87 ? 10.922 -2.866 -4.755 1.00 90.81 87 LEU A N 1
ATOM 725 C CA . LEU A 1 87 ? 10.592 -4.280 -4.999 1.00 90.81 87 LEU A CA 1
ATOM 726 C C . LEU A 1 87 ? 11.006 -4.796 -6.390 1.00 90.81 87 LEU A C 1
ATOM 728 O O . LEU A 1 87 ? 10.935 -5.996 -6.655 1.00 90.81 87 LEU A O 1
ATOM 732 N N . GLY A 1 88 ? 11.460 -3.909 -7.279 1.00 88.00 88 GLY A N 1
ATOM 733 C CA . GLY A 1 88 ? 11.985 -4.280 -8.594 1.00 88.00 88 GLY A CA 1
ATOM 734 C C . GLY A 1 88 ? 10.913 -4.645 -9.638 1.00 88.00 88 GLY A C 1
ATOM 735 O O . GLY A 1 88 ? 9.716 -4.599 -9.350 1.00 88.00 88 GLY A O 1
ATOM 736 N N . PRO A 1 89 ? 11.322 -4.945 -10.891 1.00 87.88 89 PRO A N 1
ATOM 737 C CA . PRO A 1 89 ? 10.439 -4.960 -12.061 1.00 87.88 89 PRO A CA 1
ATOM 738 C C . PRO A 1 89 ? 9.585 -6.199 -12.285 1.00 87.88 89 PRO A C 1
ATOM 740 O O . PRO A 1 89 ? 8.924 -6.312 -13.313 1.00 87.88 89 PRO A O 1
ATOM 743 N N . SER A 1 90 ? 9.564 -7.119 -11.331 1.00 89.81 90 SER A N 1
ATOM 744 C CA . SER A 1 90 ? 8.756 -8.327 -11.445 1.00 89.81 90 SER A CA 1
ATOM 745 C C . SER A 1 90 ? 7.257 -8.030 -11.314 1.00 89.81 90 SER A C 1
ATOM 747 O O . SER A 1 90 ? 6.842 -7.066 -10.663 1.00 89.81 90 SER A O 1
ATOM 749 N N . ARG A 1 91 ? 6.422 -8.914 -11.879 1.00 86.69 91 ARG A N 1
ATOM 750 C CA . ARG A 1 91 ? 4.965 -8.897 -11.666 1.00 86.69 91 ARG A CA 1
ATOM 751 C C . ARG A 1 91 ? 4.622 -8.936 -10.177 1.00 86.69 91 ARG A C 1
ATOM 753 O O . ARG A 1 91 ? 3.788 -8.159 -9.726 1.00 86.69 91 ARG A O 1
ATOM 760 N N . LEU A 1 92 ? 5.309 -9.785 -9.412 1.00 90.69 92 LEU A N 1
ATOM 761 C CA . LEU A 1 92 ? 5.155 -9.866 -7.960 1.00 90.69 92 LEU A CA 1
ATOM 762 C C . LEU A 1 92 ? 5.465 -8.524 -7.284 1.00 90.69 92 LEU A C 1
ATOM 764 O O . LEU A 1 92 ? 4.672 -8.060 -6.470 1.00 90.69 92 LEU A O 1
ATOM 768 N N . GLY A 1 93 ? 6.574 -7.877 -7.656 1.00 90.56 93 GLY A N 1
ATOM 769 C CA . GLY A 1 93 ? 6.948 -6.565 -7.131 1.00 90.56 93 GLY A CA 1
ATOM 770 C C . GLY A 1 93 ? 5.884 -5.505 -7.414 1.00 90.56 93 GLY A C 1
ATOM 771 O O . GLY A 1 93 ? 5.555 -4.714 -6.531 1.00 90.56 93 GLY A O 1
ATOM 772 N N . PHE A 1 94 ? 5.277 -5.530 -8.600 1.00 90.94 94 PHE A N 1
ATOM 773 C CA . PHE A 1 94 ? 4.165 -4.646 -8.945 1.00 90.94 94 PHE A CA 1
ATOM 774 C C . PHE A 1 94 ? 2.901 -4.904 -8.114 1.00 90.94 94 PHE A C 1
ATOM 776 O O . PHE A 1 94 ? 2.393 -3.966 -7.502 1.00 90.94 94 PHE A O 1
ATOM 783 N N . ILE A 1 95 ? 2.417 -6.150 -8.033 1.00 92.25 95 ILE A N 1
ATOM 784 C CA . ILE A 1 95 ? 1.206 -6.466 -7.253 1.00 92.25 95 ILE A CA 1
ATOM 785 C C . ILE A 1 95 ? 1.422 -6.169 -5.760 1.00 92.25 95 ILE A C 1
ATOM 787 O O . ILE A 1 95 ? 0.549 -5.590 -5.117 1.00 92.25 95 ILE A O 1
ATOM 791 N N . LEU A 1 96 ? 2.601 -6.481 -5.210 1.00 94.00 96 LEU A N 1
ATOM 792 C CA . LEU A 1 96 ? 2.955 -6.120 -3.833 1.00 94.00 96 LEU A CA 1
ATOM 793 C C . LEU A 1 96 ? 2.951 -4.605 -3.617 1.00 94.00 96 LEU A C 1
ATOM 795 O O . LEU A 1 96 ? 2.453 -4.134 -2.597 1.00 94.00 96 LEU A O 1
ATOM 799 N N . SER A 1 97 ? 3.471 -3.844 -4.582 1.00 93.19 97 SER A N 1
ATOM 800 C CA . SER A 1 97 ? 3.461 -2.382 -4.519 1.00 93.19 97 SER A CA 1
ATOM 801 C C . SER A 1 97 ? 2.033 -1.840 -4.512 1.00 93.19 97 SER A C 1
ATOM 803 O O . SER A 1 97 ? 1.718 -0.977 -3.699 1.00 93.19 97 SER A O 1
ATOM 805 N N . LEU A 1 98 ? 1.152 -2.376 -5.365 1.00 92.00 98 LEU A N 1
ATOM 806 C CA . LEU A 1 98 ? -0.266 -2.014 -5.382 1.00 92.00 98 LEU A CA 1
ATOM 807 C C . LEU A 1 98 ? -0.952 -2.340 -4.052 1.00 92.00 98 LEU A C 1
ATOM 809 O O . LEU A 1 98 ? -1.659 -1.492 -3.509 1.00 92.00 98 LEU A O 1
ATOM 813 N N . ALA A 1 99 ? -0.725 -3.541 -3.519 1.00 93.25 99 ALA A N 1
ATOM 814 C CA . ALA A 1 99 ? -1.329 -4.000 -2.275 1.00 93.25 99 ALA A CA 1
ATOM 815 C C . ALA A 1 99 ? -0.895 -3.145 -1.078 1.00 93.25 99 ALA A C 1
ATOM 817 O O . ALA A 1 99 ? -1.736 -2.697 -0.301 1.00 93.25 99 ALA A O 1
ATOM 818 N N . LEU A 1 100 ? 0.398 -2.847 -0.953 1.00 94.50 100 LEU A N 1
ATOM 819 C CA . LEU A 1 100 ? 0.906 -1.989 0.119 1.00 94.50 100 LEU A CA 1
ATOM 820 C C . LEU A 1 100 ? 0.419 -0.543 -0.016 1.00 94.50 100 LEU A C 1
ATOM 822 O O . LEU A 1 100 ? 0.048 0.066 0.985 1.00 94.50 100 LEU A O 1
ATOM 826 N N . ALA A 1 101 ? 0.383 -0.013 -1.238 1.00 93.00 101 ALA A N 1
ATOM 827 C CA . ALA A 1 101 ? -0.021 1.362 -1.497 1.00 93.00 101 ALA A CA 1
ATOM 828 C C . ALA A 1 101 ? -1.526 1.611 -1.309 1.00 93.00 101 ALA A C 1
ATOM 830 O O . ALA A 1 101 ? -1.907 2.729 -0.979 1.00 93.00 101 ALA A O 1
ATOM 831 N N . HIS A 1 102 ? -2.375 0.593 -1.496 1.00 91.38 102 HIS A N 1
ATOM 832 C CA . HIS A 1 102 ? -3.832 0.767 -1.489 1.00 91.38 102 HIS A CA 1
ATOM 833 C C . HIS A 1 102 ? -4.548 -0.005 -0.380 1.00 91.38 102 HIS A C 1
ATOM 835 O O . HIS A 1 102 ? -5.370 0.577 0.324 1.00 91.38 102 HIS A O 1
ATOM 841 N N . ILE A 1 103 ? -4.239 -1.291 -0.175 1.00 93.44 103 ILE A N 1
ATOM 842 C CA . ILE A 1 103 ? -4.955 -2.120 0.811 1.00 93.44 103 ILE A CA 1
ATOM 843 C C . ILE A 1 103 ? -4.623 -1.663 2.230 1.00 93.44 103 ILE A C 1
ATOM 845 O O . ILE A 1 103 ? -5.528 -1.514 3.047 1.00 93.44 103 ILE A O 1
ATOM 849 N N . VAL A 1 104 ? -3.347 -1.391 2.530 1.00 94.25 104 VAL A N 1
ATOM 850 C CA . VAL A 1 104 ? -2.951 -0.964 3.881 1.00 94.25 104 VAL A CA 1
ATOM 851 C C . VAL A 1 104 ? -3.635 0.358 4.267 1.00 94.25 104 VAL A C 1
ATOM 853 O O . VAL A 1 104 ? -4.301 0.371 5.306 1.00 94.25 104 VAL A O 1
ATOM 856 N N . PRO A 1 105 ? -3.578 1.442 3.462 1.00 93.75 105 PRO A N 1
ATOM 857 C CA . PRO A 1 105 ? -4.324 2.661 3.771 1.00 93.75 105 PRO A CA 1
ATOM 858 C C . PRO A 1 105 ? -5.835 2.442 3.841 1.00 93.75 105 PRO A C 1
ATOM 860 O O . PRO A 1 105 ? -6.465 2.946 4.766 1.00 93.75 105 PRO A O 1
ATOM 863 N N . PHE A 1 106 ? -6.416 1.646 2.936 1.00 92.81 106 PHE A N 1
ATOM 864 C CA . PHE A 1 106 ? -7.848 1.339 2.951 1.00 92.81 106 PHE A CA 1
ATOM 865 C C . PHE A 1 106 ? -8.286 0.688 4.273 1.00 92.81 106 PHE A C 1
ATOM 867 O O . PHE A 1 106 ? -9.232 1.153 4.909 1.00 92.81 106 PHE A O 1
ATOM 874 N N . CYS A 1 107 ? -7.563 -0.330 4.746 1.00 94.56 107 CYS A N 1
ATOM 875 C CA . CYS A 1 107 ? -7.840 -0.988 6.025 1.00 94.56 107 CYS A CA 1
ATOM 876 C C . CYS A 1 107 ? -7.752 -0.019 7.212 1.00 94.56 107 CYS A C 1
ATOM 878 O O . CYS A 1 107 ? -8.593 -0.063 8.112 1.00 94.56 107 CYS A O 1
ATOM 880 N N . LEU A 1 108 ? -6.758 0.873 7.219 1.00 95.06 108 LEU A N 1
ATOM 881 C CA . LEU A 1 108 ? -6.612 1.883 8.271 1.00 95.06 108 LEU A CA 1
ATOM 882 C C . LEU A 1 108 ? -7.749 2.913 8.232 1.00 95.06 108 LEU A C 1
ATOM 884 O O . LEU A 1 108 ? -8.263 3.284 9.288 1.00 95.06 108 LEU A O 1
ATOM 888 N N . THR A 1 109 ? -8.181 3.333 7.041 1.00 94.44 109 THR A N 1
ATOM 889 C CA . THR A 1 109 ? -9.325 4.236 6.856 1.00 94.44 109 THR A CA 1
ATOM 890 C C . THR A 1 109 ? -10.619 3.597 7.351 1.00 94.44 109 THR A C 1
ATOM 892 O O . THR A 1 109 ? -11.353 4.226 8.110 1.00 94.44 109 THR A O 1
ATOM 895 N N . MET A 1 110 ? -10.867 2.324 7.027 1.00 94.25 110 MET A N 1
ATOM 896 C CA . MET A 1 110 ? -12.018 1.582 7.555 1.00 94.25 110 MET A CA 1
ATOM 897 C C . MET A 1 110 ? -11.984 1.490 9.084 1.00 94.25 110 MET A C 1
ATOM 899 O O . MET A 1 110 ? -12.999 1.723 9.743 1.00 94.25 110 MET A O 1
ATOM 903 N N . GLY A 1 111 ? -10.806 1.233 9.661 1.00 93.69 111 GLY A N 1
ATOM 904 C CA . GLY A 1 111 ? -10.592 1.301 11.104 1.00 93.69 111 GLY A CA 1
ATOM 905 C C . GLY A 1 111 ? -10.943 2.669 11.690 1.00 93.69 111 GLY A C 1
ATOM 906 O O . GLY A 1 111 ? -11.644 2.745 12.699 1.00 93.69 111 GLY A O 1
ATOM 907 N N . ALA A 1 112 ? -10.499 3.754 11.052 1.00 93.25 112 ALA A N 1
ATOM 908 C CA . ALA A 1 112 ? -10.781 5.117 11.493 1.00 93.25 112 ALA A CA 1
ATOM 909 C C . ALA A 1 112 ? -12.285 5.429 11.448 1.00 93.25 112 ALA A C 1
ATOM 911 O O . ALA A 1 112 ? -12.830 5.915 12.440 1.00 93.25 112 ALA A O 1
ATOM 912 N N . ILE A 1 113 ? -12.968 5.082 10.354 1.00 94.50 113 ILE A N 1
ATOM 913 C CA . ILE A 1 113 ? -14.419 5.265 10.203 1.00 94.50 113 ILE A CA 1
ATOM 914 C C . ILE A 1 113 ? -15.173 4.493 11.290 1.00 94.50 113 ILE A C 1
ATOM 916 O O . ILE A 1 113 ? -16.028 5.060 11.968 1.00 94.50 113 ILE A O 1
ATOM 920 N N . ALA A 1 114 ? -14.814 3.233 11.545 1.00 94.25 114 ALA A N 1
ATOM 921 C CA . ALA A 1 114 ? -15.480 2.437 12.573 1.00 94.25 114 ALA A CA 1
ATOM 922 C C . ALA A 1 114 ? -15.353 3.041 13.978 1.00 94.25 114 ALA A C 1
ATOM 924 O O . ALA A 1 114 ? -16.301 2.967 14.757 1.00 94.25 114 ALA A O 1
ATOM 925 N N . THR A 1 115 ? -14.232 3.697 14.302 1.00 93.81 115 THR A N 1
ATOM 926 C CA . THR A 1 115 ? -14.094 4.394 15.595 1.00 93.81 115 THR A CA 1
ATOM 927 C C . THR A 1 115 ? -14.967 5.636 15.740 1.00 93.81 115 THR A C 1
ATOM 929 O O . THR A 1 115 ? -15.218 6.059 16.867 1.00 93.81 115 THR A O 1
ATOM 932 N N . GLN A 1 116 ? -15.441 6.216 14.634 1.00 92.50 116 GLN A N 1
ATOM 933 C CA . GLN A 1 116 ? -16.400 7.323 14.672 1.00 92.50 116 GLN A CA 1
ATOM 934 C C . GLN A 1 116 ? -17.822 6.825 14.951 1.00 92.50 116 GLN A C 1
ATOM 936 O O . GLN A 1 116 ? -18.604 7.532 15.578 1.00 92.50 116 GLN A O 1
ATOM 941 N N . VAL A 1 117 ? -18.139 5.596 14.531 1.00 93.75 117 VAL A N 1
ATOM 942 C CA . VAL A 1 117 ? -19.456 4.972 14.730 1.00 93.75 117 VAL A CA 1
ATOM 943 C C . VAL A 1 117 ? -19.546 4.261 16.084 1.00 93.75 117 VAL A C 1
ATOM 945 O O . VAL A 1 117 ? -20.560 4.350 16.772 1.00 93.75 117 VAL A O 1
ATOM 948 N N . ILE A 1 118 ? -18.484 3.562 16.496 1.00 92.38 118 ILE A N 1
ATOM 949 C CA . ILE A 1 118 ? -18.444 2.771 17.729 1.00 92.38 118 ILE A CA 1
ATOM 950 C C . ILE A 1 118 ? -17.519 3.458 18.736 1.00 92.38 118 ILE A C 1
ATOM 952 O O . ILE A 1 118 ? -16.293 3.358 18.662 1.00 92.38 118 ILE A O 1
ATOM 956 N N . SER A 1 119 ? -18.108 4.124 19.731 1.00 84.62 119 SER A N 1
ATOM 957 C CA . SER A 1 119 ? -17.358 4.901 20.731 1.00 84.62 119 SER A CA 1
ATOM 958 C C . SER A 1 119 ? -16.663 4.045 21.803 1.00 84.62 119 SER A C 1
ATOM 960 O O . SER A 1 119 ? -15.806 4.535 22.541 1.00 84.62 119 SER A O 1
ATOM 962 N N . ALA A 1 120 ? -17.011 2.761 21.918 1.00 88.38 120 ALA A N 1
ATOM 963 C CA . ALA A 1 120 ? -16.433 1.862 22.912 1.00 88.38 120 ALA A CA 1
ATOM 964 C C . ALA A 1 120 ? -15.044 1.361 22.481 1.00 88.38 120 ALA A C 1
ATOM 966 O O . ALA A 1 120 ? -14.890 0.802 21.403 1.00 88.38 120 ALA A O 1
ATOM 967 N N . LYS A 1 121 ? -14.033 1.490 23.355 1.00 89.19 121 LYS A N 1
ATOM 968 C CA . LYS A 1 121 ? -12.664 0.956 23.156 1.00 89.19 121 LYS A CA 1
ATOM 969 C C . LYS A 1 121 ? -12.091 1.273 21.752 1.00 89.19 121 LYS A C 1
ATOM 971 O O . LYS A 1 121 ? -11.779 0.350 20.996 1.00 89.19 121 LYS A O 1
ATOM 976 N N . PRO A 1 122 ? -11.858 2.558 21.416 1.00 88.75 122 PRO A N 1
ATOM 977 C CA . PRO A 1 122 ? -11.538 2.994 20.051 1.00 88.75 122 PRO A CA 1
ATOM 978 C C . PRO A 1 122 ? -10.315 2.293 19.446 1.00 88.75 122 PRO A C 1
ATOM 980 O O . PRO A 1 122 ? -10.311 1.963 18.268 1.00 88.75 122 PRO A O 1
ATOM 983 N N . ARG A 1 123 ? -9.284 1.980 20.243 1.00 90.75 123 ARG A N 1
ATOM 984 C CA . ARG A 1 123 ? -8.113 1.237 19.745 1.00 90.75 123 ARG A CA 1
ATOM 985 C C . ARG A 1 123 ? -8.469 -0.181 19.290 1.00 90.75 123 ARG A C 1
ATOM 987 O O . ARG A 1 123 ? -7.976 -0.633 18.264 1.00 90.75 123 ARG A O 1
ATOM 994 N N . THR A 1 124 ? -9.280 -0.885 20.075 1.00 92.69 124 THR A N 1
ATOM 995 C CA . THR A 1 124 ? -9.699 -2.257 19.775 1.00 92.69 124 THR A CA 1
ATOM 996 C C . THR A 1 124 ? -10.576 -2.267 18.531 1.00 92.69 124 THR A C 1
ATOM 998 O O . THR A 1 124 ? -10.298 -3.034 17.618 1.00 92.69 124 THR A O 1
ATOM 1001 N N . VAL A 1 125 ? -11.561 -1.367 18.461 1.00 93.94 125 VAL A N 1
ATOM 1002 C CA . VAL A 1 125 ? -12.437 -1.205 17.290 1.00 93.94 125 VAL A CA 1
ATOM 1003 C C . VAL A 1 125 ? -11.633 -0.903 16.028 1.00 93.94 125 VAL A C 1
ATOM 1005 O O . VAL A 1 125 ? -11.853 -1.553 15.008 1.00 93.94 125 VAL A O 1
ATOM 1008 N N . PHE A 1 126 ? -10.678 0.030 16.105 1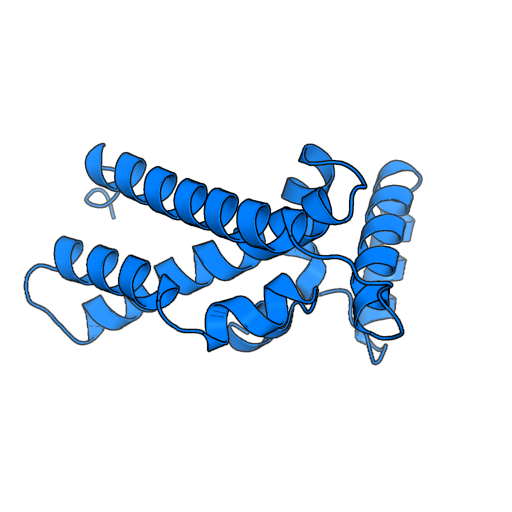.00 95.25 126 PHE A N 1
ATOM 1009 C CA . PHE A 1 126 ? -9.828 0.407 14.977 1.00 95.25 126 PHE A CA 1
ATOM 1010 C C . PHE A 1 126 ? -9.125 -0.809 14.369 1.00 95.25 126 PHE A C 1
ATOM 1012 O O . PHE A 1 126 ? -9.301 -1.109 13.190 1.00 95.25 126 PHE A O 1
ATOM 1019 N N . TRP A 1 127 ? -8.354 -1.535 15.185 1.00 96.12 127 TRP A N 1
ATOM 1020 C CA . TRP A 1 127 ? -7.541 -2.643 14.690 1.00 96.12 127 TRP A CA 1
ATOM 1021 C C . TRP A 1 127 ? -8.384 -3.844 14.282 1.00 96.12 127 TRP A C 1
ATOM 1023 O O . TRP A 1 127 ? -8.114 -4.426 13.237 1.00 96.12 127 TRP A O 1
ATOM 1033 N N . TRP A 1 128 ? -9.433 -4.183 15.036 1.00 96.19 128 TRP A N 1
ATOM 1034 C CA . TRP A 1 128 ? -10.336 -5.262 14.635 1.00 96.19 128 TRP A CA 1
ATOM 1035 C C . TRP A 1 128 ? -10.983 -4.989 13.287 1.00 96.19 128 TRP A C 1
ATOM 1037 O O . TRP A 1 128 ? -10.999 -5.875 12.441 1.00 96.19 128 TRP A O 1
ATOM 1047 N N . THR A 1 129 ? -11.456 -3.765 13.059 1.00 95.81 129 THR A N 1
ATOM 1048 C CA . THR A 1 129 ? -12.056 -3.397 11.773 1.00 95.81 129 THR A CA 1
ATOM 1049 C C . THR A 1 129 ? -11.014 -3.419 10.656 1.00 95.81 129 THR A C 1
ATOM 1051 O O . THR A 1 129 ? -11.287 -3.955 9.582 1.00 95.81 129 THR A O 1
ATOM 1054 N N . ALA A 1 130 ? -9.802 -2.909 10.901 1.00 96.00 130 ALA A N 1
ATOM 1055 C CA . ALA A 1 130 ? -8.721 -2.933 9.917 1.00 96.00 130 ALA A CA 1
ATOM 1056 C C . ALA A 1 130 ? -8.368 -4.368 9.481 1.00 96.00 130 ALA A C 1
ATOM 1058 O O . ALA A 1 130 ? -8.289 -4.641 8.285 1.00 96.00 130 ALA A O 1
ATOM 1059 N N . PHE A 1 131 ? -8.233 -5.305 10.427 1.00 97.00 131 PHE A N 1
ATOM 1060 C CA . PHE A 1 131 ? -7.985 -6.718 10.115 1.00 97.00 131 PHE A CA 1
ATOM 1061 C C . PHE A 1 131 ? -9.207 -7.413 9.502 1.00 97.00 131 PHE A C 1
ATOM 1063 O O . PHE A 1 131 ? -9.053 -8.177 8.554 1.00 97.00 131 PHE A O 1
ATOM 1070 N N . ALA A 1 132 ? -10.422 -7.127 9.976 1.00 95.88 132 ALA A N 1
ATOM 1071 C CA . ALA A 1 132 ? -11.649 -7.684 9.403 1.00 95.88 132 ALA A CA 1
ATOM 1072 C C . ALA A 1 132 ? -11.852 -7.249 7.943 1.00 95.88 132 ALA A C 1
ATOM 1074 O O . ALA A 1 132 ? -12.354 -8.024 7.133 1.00 95.88 132 ALA A O 1
ATOM 1075 N N . THR A 1 133 ? -11.393 -6.049 7.582 1.00 94.81 133 THR A N 1
ATOM 1076 C CA . THR A 1 133 ? -11.422 -5.553 6.198 1.00 94.81 133 THR A CA 1
ATOM 1077 C C . THR A 1 133 ? -10.607 -6.450 5.259 1.00 94.81 133 THR A C 1
ATOM 1079 O O . THR A 1 133 ? -11.018 -6.674 4.123 1.00 94.81 133 THR A O 1
ATOM 1082 N N . LEU A 1 134 ? -9.507 -7.054 5.731 1.00 93.94 134 LEU A N 1
ATOM 1083 C CA . LEU A 1 134 ? -8.736 -8.028 4.946 1.00 93.94 134 LEU A CA 1
ATOM 1084 C C . LEU A 1 134 ? -9.502 -9.329 4.674 1.00 93.94 134 LEU A C 1
ATOM 1086 O O . LEU A 1 134 ? -9.095 -10.099 3.814 1.00 93.94 134 LEU A O 1
ATOM 1090 N N . LEU A 1 135 ? -10.598 -9.614 5.373 1.00 94.38 135 LEU A N 1
ATOM 1091 C CA . LEU A 1 135 ? -11.405 -10.806 5.104 1.00 94.38 135 LEU A CA 1
ATOM 1092 C C . LEU A 1 135 ? -12.416 -10.581 3.975 1.00 94.38 135 LEU A C 1
ATOM 1094 O O . LEU A 1 135 ? -13.078 -11.524 3.555 1.00 94.38 135 LEU A O 1
ATOM 1098 N N . MET A 1 136 ? -12.544 -9.350 3.472 1.00 91.69 136 MET A N 1
ATOM 1099 C CA . MET A 1 136 ? -13.507 -9.000 2.436 1.00 91.69 136 MET A CA 1
ATOM 1100 C C . MET A 1 136 ? -12.930 -9.304 1.043 1.00 91.69 136 MET A C 1
ATOM 1102 O O . MET A 1 136 ? -12.002 -8.617 0.610 1.00 91.69 136 MET A O 1
ATOM 1106 N N . PRO A 1 137 ? -13.497 -10.255 0.272 1.00 88.38 137 PRO A N 1
ATOM 1107 C CA . PRO A 1 137 ? -13.022 -10.552 -1.084 1.00 88.38 137 PRO A CA 1
ATOM 1108 C C . PRO A 1 137 ? -12.933 -9.331 -2.026 1.00 88.38 137 PRO A C 1
ATOM 1110 O O . PRO A 1 137 ? -11.963 -9.250 -2.785 1.00 88.38 137 PRO A O 1
ATOM 1113 N N . PRO A 1 138 ? -13.852 -8.339 -1.967 1.00 87.62 138 PRO A N 1
ATOM 1114 C CA . PRO A 1 138 ? -13.768 -7.137 -2.801 1.00 87.62 138 PRO A CA 1
ATOM 1115 C C . PRO A 1 138 ? -12.507 -6.283 -2.601 1.00 87.62 138 PRO A C 1
ATOM 1117 O O . PRO A 1 138 ? -12.196 -5.474 -3.470 1.00 87.62 138 PRO A O 1
ATOM 1120 N N . VAL A 1 139 ? -11.787 -6.447 -1.485 1.00 88.88 139 VAL A N 1
ATOM 1121 C CA . VAL A 1 139 ? -10.523 -5.741 -1.197 1.00 88.88 139 VAL A CA 1
ATOM 1122 C C . VAL A 1 139 ? -9.338 -6.378 -1.930 1.00 88.88 139 VAL A C 1
ATOM 1124 O O . VAL A 1 139 ? -8.313 -5.740 -2.135 1.00 88.88 139 VAL A O 1
ATOM 1127 N N . TRP A 1 140 ? -9.457 -7.631 -2.363 1.00 89.38 140 TRP A N 1
ATOM 1128 C CA . TRP A 1 140 ? -8.339 -8.362 -2.959 1.00 89.38 140 TRP A CA 1
ATOM 1129 C C . TRP A 1 140 ? -8.443 -8.483 -4.467 1.00 89.38 140 TRP A C 1
ATOM 1131 O O . TRP A 1 140 ? -7.462 -8.252 -5.166 1.00 89.38 140 TRP A O 1
ATOM 1141 N N . ILE A 1 141 ? -9.627 -8.837 -4.969 1.00 88.12 141 ILE A N 1
ATOM 1142 C CA . ILE A 1 141 ? -9.838 -9.205 -6.374 1.00 88.12 141 ILE A CA 1
ATOM 1143 C C . ILE A 1 141 ? -9.248 -8.186 -7.370 1.00 88.12 141 ILE A C 1
ATOM 1145 O O . ILE A 1 141 ? -8.488 -8.624 -8.234 1.00 88.12 141 ILE A O 1
ATOM 1149 N N . PRO A 1 142 ? -9.529 -6.867 -7.285 1.00 86.12 142 PRO A N 1
ATOM 1150 C CA . PRO A 1 142 ? -8.985 -5.910 -8.253 1.00 86.12 142 PRO A CA 1
ATOM 1151 C C . PRO A 1 142 ? -7.459 -5.777 -8.150 1.00 86.12 142 PRO A C 1
ATOM 1153 O O . PRO A 1 142 ? -6.761 -5.869 -9.158 1.00 86.12 142 PRO A O 1
ATOM 1156 N N . ILE A 1 143 ? -6.922 -5.662 -6.932 1.00 86.38 143 ILE A N 1
ATOM 1157 C CA . ILE A 1 143 ? -5.484 -5.461 -6.702 1.00 86.38 143 ILE A CA 1
ATOM 1158 C C . ILE A 1 143 ? -4.668 -6.675 -7.131 1.00 86.38 143 ILE A C 1
ATOM 1160 O O . ILE A 1 143 ? -3.656 -6.522 -7.810 1.00 86.38 143 ILE A O 1
ATOM 1164 N N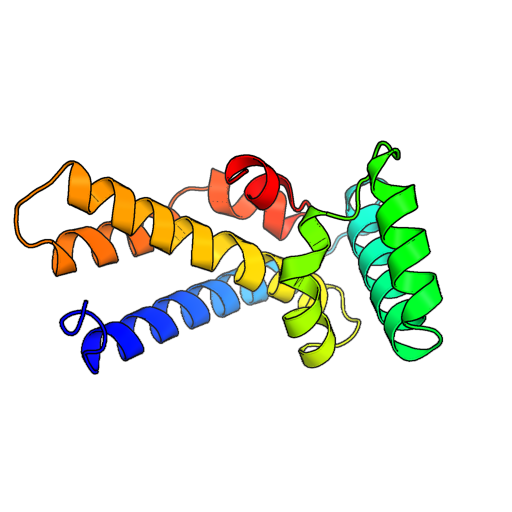 . LEU A 1 144 ? -5.113 -7.882 -6.777 1.00 86.81 144 LEU A N 1
ATOM 1165 C CA . LEU A 1 144 ? -4.432 -9.121 -7.154 1.00 86.81 144 LEU A CA 1
ATOM 1166 C C . LEU A 1 144 ? -4.413 -9.320 -8.675 1.00 86.81 144 LEU A C 1
ATOM 1168 O O . LEU A 1 144 ? -3.472 -9.890 -9.220 1.00 86.81 144 LEU A O 1
ATOM 1172 N N . ARG A 1 145 ? -5.414 -8.777 -9.371 1.00 84.69 145 ARG A N 1
ATOM 1173 C CA . ARG A 1 145 ? -5.484 -8.742 -10.834 1.00 84.69 145 ARG A CA 1
ATOM 1174 C C . ARG A 1 145 ? -4.625 -7.636 -11.461 1.00 84.69 145 ARG A C 1
ATOM 1176 O O . ARG A 1 145 ? -4.355 -7.693 -12.657 1.00 84.69 145 ARG A O 1
ATOM 1183 N N . GLY A 1 146 ? -4.116 -6.693 -10.671 1.00 81.81 146 GLY A N 1
ATOM 1184 C CA . GLY A 1 146 ? -3.277 -5.586 -11.138 1.00 81.81 146 GLY A CA 1
ATOM 1185 C C . GLY A 1 146 ? -4.041 -4.297 -11.439 1.00 81.81 146 GLY A C 1
ATOM 1186 O O . GLY A 1 146 ? -3.455 -3.384 -12.019 1.00 81.81 146 GLY A O 1
ATOM 1187 N N . PHE A 1 147 ? -5.310 -4.207 -11.036 1.00 81.94 147 PHE A N 1
ATOM 1188 C CA . PHE A 1 147 ? -6.110 -2.992 -11.150 1.00 81.94 147 PHE A CA 1
ATOM 1189 C C . PHE A 1 147 ? -5.946 -2.112 -9.907 1.00 81.94 147 PHE A C 1
ATOM 1191 O O . PHE A 1 147 ? -6.125 -2.601 -8.786 1.00 81.94 147 PHE A O 1
ATOM 1198 N N . PRO A 1 148 ? -5.659 -0.810 -10.065 1.00 76.69 148 PRO A N 1
ATOM 1199 C CA . PRO A 1 148 ? -5.559 0.112 -8.943 1.00 76.69 148 PRO A CA 1
ATOM 1200 C C . PRO A 1 148 ? -6.925 0.653 -8.468 1.00 76.69 148 PRO A C 1
ATOM 1202 O O . PRO A 1 148 ? -6.974 1.630 -7.725 1.00 76.69 148 PRO A O 1
ATOM 1205 N N . ASP A 1 149 ? -8.039 0.022 -8.849 1.00 67.12 149 ASP A N 1
ATOM 1206 C CA . ASP A 1 149 ? -9.418 0.500 -8.635 1.00 67.12 149 ASP A CA 1
ATOM 1207 C C . ASP A 1 149 ? -9.791 0.761 -7.165 1.00 67.12 149 ASP A C 1
ATOM 1209 O O . ASP A 1 149 ? -10.698 1.541 -6.872 1.00 67.12 149 ASP A O 1
ATOM 1213 N N . LEU A 1 150 ? -9.091 0.145 -6.207 1.00 59.28 150 LEU A N 1
ATOM 1214 C CA . LEU A 1 150 ? -9.281 0.464 -4.786 1.00 59.28 150 LEU A CA 1
ATOM 1215 C C . LEU A 1 150 ? -8.760 1.853 -4.406 1.00 59.28 150 LEU A C 1
ATOM 1217 O O . LEU A 1 150 ? -9.279 2.438 -3.460 1.00 59.28 150 LEU A O 1
ATOM 1221 N N . GLY A 1 151 ? -7.778 2.392 -5.133 1.00 54.91 151 GLY A N 1
ATOM 1222 C CA . GLY A 1 151 ? -7.332 3.776 -4.977 1.00 54.91 151 GLY A CA 1
ATOM 1223 C C . GLY A 1 151 ? -8.384 4.775 -5.437 1.00 54.91 151 GLY A C 1
ATOM 1224 O O . GLY A 1 151 ? -8.637 5.747 -4.737 1.00 54.91 151 GLY A O 1
ATOM 1225 N N . VAL A 1 152 ? -9.077 4.484 -6.542 1.00 55.34 152 VAL A N 1
ATOM 1226 C CA . VAL A 1 152 ? -10.178 5.325 -7.045 1.00 55.34 152 VAL A CA 1
ATOM 1227 C C . VAL A 1 152 ? -11.365 5.334 -6.078 1.00 55.34 152 VAL A C 1
ATOM 1229 O O . VAL A 1 152 ? -12.039 6.341 -5.950 1.00 55.34 152 VAL A O 1
ATOM 1232 N N . ARG A 1 153 ? -11.600 4.252 -5.327 1.00 50.56 153 ARG A N 1
ATOM 1233 C CA . ARG A 1 153 ? -12.654 4.204 -4.294 1.00 50.56 153 ARG A CA 1
ATOM 1234 C C . ARG A 1 153 ? -12.372 5.053 -3.047 1.00 50.56 153 ARG A C 1
ATOM 1236 O O . ARG A 1 153 ? -13.269 5.198 -2.219 1.00 50.56 153 ARG A O 1
ATOM 1243 N N . LEU A 1 154 ? -11.141 5.540 -2.876 1.00 43.31 154 LEU A N 1
ATOM 1244 C CA . LEU A 1 154 ? -10.718 6.379 -1.749 1.00 43.31 154 LEU A CA 1
ATOM 1245 C C . LEU A 1 154 ? -10.625 7.876 -2.099 1.00 43.31 154 LEU A C 1
ATOM 1247 O O . LEU A 1 154 ? -10.404 8.675 -1.187 1.00 43.31 154 LEU A O 1
ATOM 1251 N N . CYS A 1 155 ? -10.774 8.244 -3.375 1.00 36.72 155 CYS A N 1
ATOM 1252 C CA . CYS A 1 155 ? -10.803 9.624 -3.868 1.00 36.72 155 CYS A CA 1
ATOM 1253 C C . CYS A 1 155 ? -12.227 10.021 -4.263 1.00 36.72 155 CYS A C 1
ATOM 1255 O O . CYS A 1 155 ? -12.556 11.210 -4.064 1.00 36.72 155 CYS A O 1
#

Sequence (155 aa):
MKKFLTPINILLFFLLAIAVVIITSLYVSKEQYYYFWDYSTYFQKTNDLVIQLKTSPLEAVFAFVISLFDDYTQLPLIPVLPFRLLLGPSRLGFILSLALAHIVPFCLTMGAIATQVISAKPRTVFWWTAFATLLMPPVWIPILRGFPDLGVRLC

Radius of gyration: 16.97 Å; chains: 1; bounding box: 36×36×45 Å

Foldseek 3Di:
DVPQPDPVNVVLLVVLLVVLLVVLCVLVVPDPDDDDDPLCVLLVVLVVLLVCCVPPVVVSVVVQVVQVPPPRHCVLCVLLNVQLVVQDSDPSSLLSSLSNSQLSVVLQVQLVVQCVVDVPPSVVSSSVSSVVSVVDPVSCVCSSSNHSVSSVVVD

Secondary structure (DSSP, 8-state):
-TTS--HHHHHHHHHHHHHHHHHHHHHHTT------THHHHHHHHHHHHHHHHHH-HHHHHHHHHHHTTSSS-SGGGGGGHHHHHHH-SSHHHHHHHHHHHHHHHHHHHHHHHHHHH--SSHHHHHHHHHHHHTT-GGGTHHHHHT--HHHHTT-

pLDDT: mean 85.81, std 11.89, range [36.72, 97.12]